Protein 8CV5 (pdb70)

CATH classification: 1.20.920.10

B-factor: mean 18.72, std 8.59, range [8.86, 59.98]

Organism: Homo sapiens (NCBI:txid9606)

Foldseek 3Di:
DDDPQVVLVVVLLVVLVDPVLCVLQVVQADWDPCVVVVVVCLCVFQVDEAGSVVLVVCSVVVNQPGVVSSVVRLVSNLVSVCRPDDCPDPNNVSSVVSVVSNVVSNVPDDDD/DADPVVCVCCGRDD

Solvent-accessible surface area: 7747 Å² total

Radius of gyration: 15.06 Å; Cα contacts (8 Å, |Δi|>4): 131; chains: 2; bounding box: 48×25×27 Å

GO terms:
  GO:0000785 chromatin (C, IDA)
  GO:0045944 positive regulation of transcription by RNA polymerase II (P, IDA)
  GO:0140566 histone reader activity (F, IDA)
  GO:0062072 histone H3K9me2/3 reader activity (F, IDA)
  GO:0035987 endodermal cell differentiation (P, IDA)
  GO:0140673 transcription elongation-coupled chromatin remodeling (P, IDA)
  GO:0106222 lncRNA binding (F, IDA)
  GO:0140017 histone H3K18cr reader activity (F, IDA)
  GO:0140019 histone H3K9cr reader activity (F, IDA)
  GO:0140038 histone H3K27cr reader activity (F, IDA)
  GO:0071168 protein localization to chromatin (P, IDA)
  GO:0140693 molecular condensate scaffold activity (F, IDA)
  GO:0005694 chromosome (C, EXP)
  GO:0005515 protein binding (F, IPI)
  GO:0005654 nucleoplasm (C, IDA)
  GO:0005634 nucleus (C, IDA)

Nearest PDB structures (foldseek):
  3s92-assembly1_A  TM=9.959E-01  e=5.242E-17  Homo sapiens
  6ulp-assembly1_A  TM=9.909E-01  e=5.877E-17  Homo sapiens
  4uyg-assembly2_C  TM=1.002E+00  e=1.812E-15  Homo sapiens
  7q5o-assembly1_A  TM=9.933E-01  e=3.209E-15  Homo sapiens
  7l99-assembly1_A  TM=9.463E-01  e=6.633E-14  Homo sapiens

InterPro domains:
  IPR001487 Bromodomain [PF00439] (46-127)
  IPR001487 Bromodomain [PF00439] (315-402)
  IPR001487 Bromodomain [PR00503] (54-67)
  IPR001487 Bromodomain [PR00503] (70-86)
  IPR001487 Bromodomain [PR00503] (86-104)
  IPR001487 Bromodomain [PR00503] (379-398)
  IPR001487 Bromodomain [PS50014] (51-123)
  IPR001487 Bromodomain [PS50014] (326-398)
  IPR001487 Bromodomain [SM00297] (32-142)
  IPR001487 Bromodomain [SM00297] (308-417)
  IPR018359 Bromodomain, conserved site [PS00633] (56-115)
  IPR018359 Bromodomain, conserved site [PS00633] (331-390)
  IPR027353 NET domain [PF17035] (571-635)
  IPR027353 NET domain [PS51525] (562-644)
  IPR036427 Bromodomain-like superfamily [G3DSA:1.20.920.10] (23-155)
  IPR036427 Bromodomain-like superfamily [G3DSA:1.20.920.10] (299-422)
  IPR036427 Bromodomain-like superfamily [SSF47370] (21-149)
  IPR036427 Bromodomain-like superfamily [SSF47370] (298-421)
  IPR038336 NET domain superfamily [G3DSA:1.20.1270.220] (564-644)
  IPR043508 Brdt, bromodomain, repeat I [cd05497] (34-140)

Secondary structure (DSSP, 8-state):
---HHHHHHHHHHHHHTSGGGHHHHGGGSS---HHHHT-TTHHHH-SS---HHHHHHHHHTT--SSHHHHHHHHHHHHHHHHHHS-TT-HHHHHHHHHHHHHHHHHHHSPP-/-B-HHHH----B--

Structure (mmCIF, N/CA/C/O backbone):
data_8CV5
#
_entry.id   8CV5
#
_cell.length_a   76.066
_cell.length_b   76.066
_cell.length_c   57.907
_cell.angle_alpha   90.000
_cell.angle_beta   90.000
_cell.angle_gamma   120.000
#
_symmetry.space_group_name_H-M   'P 32 2 1'
#
loop_
_entity.id
_entity.type
_entity.pdbx_description
1 polymer 'Bromodomain-containing protein 3'
2 polymer 'Peptide 4.2E'
3 non-polymer 'ACETYL GROUP'
4 non-polymer 'AMINO GROUP'
5 water water
#
loop_
_atom_site.group_PDB
_atom_site.id
_atom_site.type_symbol
_atom_site.label_atom_id
_atom_site.label_alt_id
_atom_site.label_comp_id
_atom_site.label_asym_id
_atom_site.label_entity_id
_atom_site.label_seq_id
_atom_site.pdbx_PDB_ins_code
_atom_site.Cartn_x
_atom_site.Cartn_y
_atom_site.Cartn_z
_atom_site.occupancy
_atom_site.B_iso_or_equiv
_atom_site.auth_seq_id
_atom_site.auth_comp_id
_atom_site.auth_asym_id
_atom_site.auth_atom_id
_atom_site.pdbx_PDB_model_num
ATOM 1 N N . LYS A 1 6 ? -7.96535 16.12368 12.76841 1.000 48.51150 307 LYS A N 1
ATOM 2 C CA . LYS A 1 6 ? -6.67539 16.66331 12.35272 1.000 48.78637 307 LYS A CA 1
ATOM 3 C C . LYS A 1 6 ? -6.71615 17.06586 10.87912 1.000 47.90989 307 LYS A C 1
ATOM 4 O O . LYS A 1 6 ? -6.52808 16.22744 9.99447 1.000 49.05721 307 LYS A O 1
ATOM 10 N N . LEU A 1 7 ? -6.97248 18.34804 10.62069 1.000 44.55321 308 LEU A N 1
ATOM 11 C CA . LEU A 1 7 ? -7.01712 18.88642 9.26717 1.000 42.38307 308 LEU A CA 1
ATOM 12 C C . LEU A 1 7 ? -5.68300 19.53480 8.92441 1.000 40.51527 308 LEU A C 1
ATOM 13 O O . LEU A 1 7 ? -5.05373 20.17203 9.77385 1.000 39.94737 308 LEU A O 1
ATOM 18 N N . SER A 1 8 ? -5.26264 19.37919 7.67100 1.000 39.13368 309 SER A N 1
ATOM 19 C CA . SER A 1 8 ? -4.06527 20.05398 7.19702 1.000 36.06334 309 SER A CA 1
ATOM 20 C C . SER A 1 8 ? -4.24008 21.56804 7.29276 1.000 36.95983 309 SER A C 1
ATOM 21 O O . SER A 1 8 ? -5.35644 22.08925 7.38585 1.000 35.83252 309 SER A O 1
ATOM 24 N N . GLU A 1 9 ? -3.10880 22.27763 7.27542 1.000 37.04501 310 GLU A N 1
ATOM 25 C CA . GLU A 1 9 ? -3.14795 23.73558 7.33850 1.000 37.34973 310 GLU A CA 1
ATOM 26 C C . GLU A 1 9 ? -4.01850 24.31284 6.22892 1.000 36.25723 310 GLU A C 1
ATOM 27 O O . GLU A 1 9 ? -4.78895 25.25351 6.45721 1.000 35.59036 310 GLU A O 1
ATOM 33 N N . HIS A 1 10 ? -3.93716 23.73476 5.03009 1.000 34.98017 311 HIS A N 1
ATOM 34 C CA . HIS A 1 10 ? -4.68467 24.26626 3.89490 1.000 32.17085 311 HIS A CA 1
ATOM 35 C C . HIS A 1 10 ? -6.17356 23.94930 4.00941 1.000 30.60073 311 HIS A C 1
ATOM 36 O O . HIS A 1 10 ? -7.02224 24.77050 3.64395 1.000 24.80575 311 HIS A O 1
ATOM 43 N N . LEU A 1 11 ? -6.51417 22.76392 4.51220 1.000 29.93496 312 LEU A N 1
ATOM 44 C CA . LEU A 1 11 ? -7.91972 22.45184 4.72925 1.000 26.05535 312 LEU A CA 1
ATOM 45 C C . LEU A 1 11 ? -8.49243 23.23016 5.90515 1.000 26.67875 312 LEU A C 1
ATOM 46 O O . LEU A 1 11 ? -9.70659 23.46151 5.95147 1.000 24.83750 312 LEU A O 1
ATOM 51 N N . ARG A 1 12 ? -7.64325 23.65103 6.84592 1.000 29.69119 313 ARG A N 1
ATOM 52 C CA . ARG A 1 12 ? -8.09998 24.54296 7.90516 1.000 26.28198 313 ARG A CA 1
ATOM 53 C C . ARG A 1 12 ? -8.58048 25.87459 7.33738 1.000 25.10332 313 ARG A C 1
ATOM 54 O O . ARG A 1 12 ? -9.57496 26.43699 7.81089 1.000 24.53766 313 ARG A O 1
ATOM 62 N N . TYR A 1 13 ? -7.90404 26.38415 6.30305 1.000 25.13767 314 TYR A N 1
ATOM 63 C CA . TYR A 1 13 ? -8.39127 27.58782 5.63810 1.000 23.95503 314 TYR A CA 1
ATOM 64 C C . TYR A 1 13 ? -9.74092 27.33167 4.98332 1.000 22.17742 314 TYR A C 1
ATOM 65 O O . TYR A 1 13 ? -10.63335 28.18699 5.02276 1.000 21.24960 314 TYR A O 1
ATOM 74 N N . CYS A 1 14 ? -9.91298 26.15251 4.38393 1.000 21.23006 315 CYS A N 1
ATOM 75 C CA . CYS A 1 14 ? -11.20270 25.82359 3.78505 1.000 19.62231 315 CYS A CA 1
ATOM 76 C C . CYS A 1 14 ? -12.28836 25.76476 4.84437 1.000 19.74603 315 CYS A C 1
ATOM 77 O O . CYS A 1 14 ? -13.41913 26.20807 4.61507 1.000 19.97070 315 CYS A O 1
ATOM 80 N N . ASP A 1 15 ? -11.96903 25.20737 6.01125 1.000 20.66875 316 ASP A N 1
ATOM 81 C CA . ASP A 1 15 ? -12.96880 25.13310 7.06323 1.000 21.08061 316 ASP A CA 1
ATOM 82 C C . ASP A 1 15 ? -13.36007 26.52591 7.53500 1.000 21.26845 316 ASP A C 1
ATOM 83 O O . ASP A 1 15 ? -14.52389 26.76860 7.87491 1.000 20.77666 316 ASP A O 1
ATOM 88 N N . SER A 1 16 ? -12.40388 27.45750 7.54410 1.000 20.39428 317 SER A N 1
ATOM 89 C CA . SER A 1 16 ? -12.71647 28.83821 7.88960 1.000 20.62080 317 SER A CA 1
ATOM 90 C C . SER A 1 16 ? -13.66372 29.46336 6.87212 1.000 18.78073 317 SER A C 1
ATOM 91 O O . SER A 1 16 ? -14.55930 30.23177 7.24027 1.000 18.80716 317 SER A O 1
ATOM 94 N N . ILE A 1 17 ? -13.46941 29.16289 5.58396 1.000 17.81217 318 ILE A N 1
ATOM 95 C CA . ILE A 1 17 ? -14.37438 29.67490 4.56225 1.000 16.73048 318 ILE A CA 1
ATOM 96 C C . ILE A 1 17 ? -15.76734 29.10457 4.75806 1.000 16.58908 318 ILE A C 1
ATOM 97 O O . ILE A 1 17 ? -16.77157 29.81552 4.63820 1.000 14.97293 318 ILE A O 1
ATOM 102 N N . LEU A 1 18 ? -15.85051 27.80772 5.06017 1.000 16.51595 319 LEU A N 1
ATOM 103 C CA . LEU A 1 18 ? -17.14405 27.19316 5.31229 1.000 15.83836 319 LEU A CA 1
ATOM 104 C C . LEU A 1 18 ? -17.83051 27.84466 6.50446 1.000 15.87899 319 LEU A C 1
ATOM 105 O O . LEU A 1 18 ? -19.03251 28.13741 6.45543 1.000 16.03759 319 LEU A O 1
ATOM 110 N N . ARG A 1 19 ? -17.07820 28.09340 7.58120 1.000 16.55660 320 ARG A N 1
ATOM 111 C CA . ARG A 1 19 ? -17.65276 28.77754 8.73473 1.000 17.84337 320 ARG A CA 1
ATOM 112 C C . ARG A 1 19 ? -18.16264 30.16422 8.35823 1.000 18.18320 320 ARG A C 1
ATOM 113 O O . ARG A 1 19 ? -19.24686 30.56873 8.79138 1.000 18.59899 320 ARG A O 1
ATOM 121 N N . GLU A 1 20 ? -17.41130 30.90561 7.53577 1.000 17.14889 321 GLU A N 1
ATOM 122 C CA . GLU A 1 20 ? -17.91425 32.20215 7.09397 1.000 18.31003 321 GLU A CA 1
ATOM 123 C C . GLU A 1 20 ? -19.20716 32.06171 6.30466 1.000 16.00034 321 GLU A C 1
ATOM 124 O O . GLU A 1 20 ? -20.14869 32.83475 6.50898 1.000 16.97781 321 GLU A O 1
ATOM 130 N N . MET A 1 21 ? -19.27336 31.09817 5.38016 1.000 14.22841 322 MET A N 1
ATOM 131 C CA . MET A 1 21 ? -20.49938 30.95267 4.60331 1.000 14.38249 322 MET A CA 1
ATOM 132 C C . MET A 1 21 ? -21.69983 30.60174 5.46130 1.000 15.35199 322 MET A C 1
ATOM 133 O O . MET A 1 21 ? -22.82600 30.92243 5.07274 1.000 15.78560 322 MET A O 1
ATOM 138 N N . LEU A 1 22 ? -21.48676 29.97906 6.62334 1.000 14.11113 323 LEU A N 1
ATOM 139 C CA . LEU A 1 22 ? -22.56595 29.62854 7.53958 1.000 15.38606 323 LEU A CA 1
ATOM 140 C C . LEU A 1 22 ? -22.83189 30.70927 8.57733 1.000 18.56429 323 LEU A C 1
ATOM 141 O O . LEU A 1 22 ? -23.69939 30.51832 9.43446 1.000 19.59762 323 LEU A O 1
ATOM 146 N N . SER A 1 23 ? -22.11728 31.83036 8.52946 1.000 15.32769 324 SER A N 1
ATOM 147 C CA . SER A 1 23 ? -22.22638 32.83303 9.58169 1.000 15.81261 324 SER A CA 1
ATOM 148 C C . SER A 1 23 ? -23.41232 33.77427 9.35276 1.000 15.96514 324 SER A C 1
ATOM 149 O O . SER A 1 23 ? -23.97447 33.86675 8.25753 1.000 15.49093 324 SER A O 1
ATOM 152 N N . LYS A 1 24 ? -23.77822 34.49098 10.42468 1.000 17.92918 325 LYS A N 1
ATOM 153 C CA . LYS A 1 24 ? -24.97233 35.33110 10.41143 1.000 18.72727 325 LYS A CA 1
ATOM 154 C C . LYS A 1 24 ? -24.94674 36.36561 9.29349 1.000 19.04091 325 LYS A C 1
ATOM 155 O O . LYS A 1 24 ? -25.98653 36.65847 8.69252 1.000 18.66800 325 LYS A O 1
ATOM 161 N N . LYS A 1 25 ? -23.77901 36.93959 8.99926 1.000 17.82517 326 LYS A N 1
ATOM 162 C CA . LYS A 1 25 ? -23.75839 38.06321 8.06805 1.000 19.45269 326 LYS A CA 1
ATOM 163 C C . LYS A 1 25 ? -24.22634 37.69191 6.66697 1.000 17.44184 326 LYS A C 1
ATOM 164 O O . LYS A 1 25 ? -24.64772 38.58025 5.92102 1.000 18.51836 326 LYS A O 1
ATOM 170 N N . HIS A 1 26 ? -24.18077 36.41315 6.29222 1.000 16.27999 327 HIS A N 1
ATOM 171 C CA . HIS A 1 26 ? -24.60422 36.00146 4.95976 1.000 15.85320 327 HIS A CA 1
ATOM 172 C C . HIS A 1 26 ? -25.96534 35.32402 4.95199 1.000 15.44225 327 HIS A C 1
ATOM 173 O O . HIS A 1 26 ? -26.36604 34.79265 3.91255 1.000 15.14819 327 HIS A O 1
ATOM 180 N N . ALA A 1 27 ? -26.69545 35.36387 6.07104 1.000 15.30306 328 ALA A N 1
ATOM 181 C CA . ALA A 1 27 ? -27.88551 34.53252 6.22731 1.000 15.52971 328 ALA A CA 1
ATOM 182 C C . ALA A 1 27 ? -28.98453 34.87700 5.23218 1.000 17.42067 328 ALA A C 1
ATOM 183 O O . ALA A 1 27 ? -29.79149 34.00695 4.88978 1.000 17.25491 328 ALA A O 1
ATOM 185 N N . ALA A 1 28 ? -29.05331 36.12852 4.76938 1.000 15.59461 329 ALA A N 1
ATOM 186 C CA . ALA A 1 28 ? -30.14696 36.51471 3.88288 1.000 17.68398 329 ALA A CA 1
ATOM 187 C C . ALA A 1 28 ? -30.05528 35.85469 2.51920 1.000 17.38178 329 ALA A C 1
ATOM 188 O O . ALA A 1 28 ? -31.05608 35.81322 1.79841 1.000 17.84902 329 ALA A O 1
ATOM 190 N N . TYR A 1 29 ? -28.88505 35.35845 2.13852 1.000 14.00406 330 TYR A N 1
ATOM 191 C CA . TYR A 1 29 ? -28.72673 34.70176 0.85078 1.000 13.43734 330 TYR A CA 1
ATOM 192 C C . TYR A 1 29 ? -28.11476 33.31519 0.95033 1.000 12.84925 330 TYR A C 1
ATOM 193 O O . TYR A 1 29 ? -28.11134 32.58961 -0.04912 1.000 13.04897 330 TYR A O 1
ATOM 202 N N . ALA A 1 30 ? -27.61086 32.92117 2.11870 1.000 13.18150 331 ALA A N 1
ATOM 203 C CA . ALA A 1 30 ? -27.03436 31.59546 2.27782 1.000 12.51882 331 ALA A CA 1
ATOM 204 C C . ALA A 1 30 ? -28.06191 30.54286 2.66166 1.000 11.19972 331 ALA A C 1
ATOM 205 O O . ALA A 1 30 ? -27.79085 29.35599 2.47667 1.000 11.48751 331 ALA A O 1
ATOM 207 N N . TRP A 1 31 ? -29.22721 30.94421 3.17580 1.000 11.48747 332 TRP A N 1
ATOM 208 C CA . TRP A 1 31 ? -30.16555 29.96350 3.71945 1.000 11.25003 332 TRP A CA 1
ATOM 209 C C . TRP A 1 31 ? -30.62846 28.88355 2.73947 1.000 11.45334 332 TRP A C 1
ATOM 210 O O . TRP A 1 31 ? -30.88117 27.75791 3.20584 1.000 11.96507 332 TRP A O 1
ATOM 221 N N . PRO A 1 32 ? -30.77613 29.12348 1.42925 1.000 11.28145 333 PRO A N 1
ATOM 222 C CA . PRO A 1 32 ? -31.15737 28.00789 0.54600 1.000 10.72355 333 PRO A CA 1
ATOM 223 C C . PRO A 1 32 ? -30.15979 26.87482 0.55749 1.000 11.51136 333 PRO A C 1
ATOM 224 O O . PRO A 1 32 ? -30.47496 25.78875 0.05275 1.000 13.25326 333 PRO A O 1
ATOM 228 N N . PHE A 1 33 ? -28.96599 27.08714 1.10246 1.000 10.92388 334 PHE A N 1
ATOM 229 C CA . PHE A 1 33 ? -27.89422 26.10483 1.03324 1.000 10.86750 334 PHE A CA 1
ATOM 230 C C . PHE A 1 33 ? -27.61112 25.47585 2.38391 1.000 11.42239 334 PHE A C 1
ATOM 231 O O . PHE A 1 33 ? -26.65539 24.71229 2.51650 1.000 11.14800 334 PHE A O 1
ATOM 239 N N . TYR A 1 34 ? -28.44364 25.75607 3.38407 1.000 10.41363 335 TYR A N 1
ATOM 240 C CA . TYR A 1 34 ? -28.20474 25.22320 4.71686 1.000 11.02525 335 TYR A CA 1
ATOM 241 C C . TYR A 1 34 ? -28.59820 23.75829 4.85923 1.000 12.30618 335 TYR A C 1
ATOM 242 O O . TYR A 1 34 ? -28.16826 23.11948 5.81840 1.000 12.96929 335 TYR A O 1
ATOM 251 N N . LYS A 1 35 ? -29.43529 23.22303 3.97819 1.000 11.38909 336 LYS A N 1
ATOM 252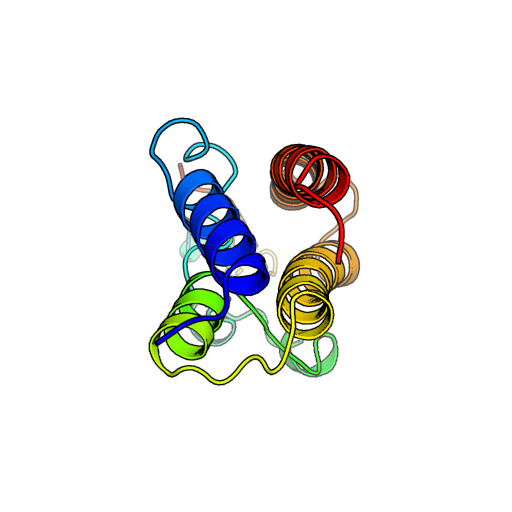 C CA . LYS A 1 35 ? -29.80523 21.81430 4.04051 1.000 10.57688 336 LYS A CA 1
ATOM 253 C C . LYS A 1 35 ? -30.12966 21.36765 2.62439 1.000 11.18430 336 LYS A C 1
ATOM 254 O O . LYS A 1 35 ? -30.33082 22.21074 1.74561 1.000 11.05094 336 LYS A O 1
ATOM 260 N N . PRO A 1 36 ? -30.17657 20.05632 2.36557 1.000 10.98461 337 PRO A N 1
ATOM 261 C CA . PRO A 1 36 ? -30.54331 19.59698 1.01402 1.000 10.00957 337 PRO A CA 1
ATOM 262 C C . PRO A 1 36 ? -31.89337 20.12489 0.55176 1.000 11.38154 337 PRO A C 1
ATOM 263 O O . PRO A 1 36 ? -32.81700 20.34312 1.34058 1.000 11.78098 337 PRO A O 1
ATOM 267 N N . VAL A 1 37 ? -32.01369 20.30038 -0.76245 1.000 10.52762 338 VAL A N 1
ATOM 268 C CA . VAL A 1 37 ? -33.32179 20.57922 -1.34337 1.000 10.64068 338 VAL A CA 1
ATOM 269 C C . VAL A 1 37 ? -34.22413 19.38822 -1.05887 1.000 11.13191 338 VAL A C 1
ATOM 270 O O . VAL A 1 37 ? -33.91878 18.25492 -1.44829 1.000 12.02078 338 VAL A O 1
ATOM 274 N N . ASP A 1 38 ? -35.34059 19.62862 -0.36915 1.000 10.18904 339 ASP A N 1
ATOM 275 C CA . ASP A 1 38 ? -36.28570 18.55389 -0.05824 1.000 10.79501 339 ASP A CA 1
ATOM 276 C C . ASP A 1 38 ? -37.28316 18.47233 -1.20528 1.000 10.69838 339 ASP A C 1
ATOM 277 O O . ASP A 1 38 ? -38.38062 19.02088 -1.16135 1.000 10.72632 339 ASP A O 1
ATOM 282 N N . ALA A 1 39 ? -36.87502 17.77132 -2.26116 1.000 10.35931 340 ALA A N 1
ATOM 283 C CA . ALA A 1 39 ? -37.69195 17.77408 -3.46472 1.000 10.61618 340 ALA A CA 1
ATOM 284 C C . ALA A 1 39 ? -39.02555 17.08326 -3.23485 1.000 10.96034 340 ALA A C 1
ATOM 285 O O . ALA A 1 39 ? -40.02286 17.43023 -3.87250 1.000 12.38968 340 ALA A O 1
ATOM 287 N N . GLU A 1 40 ? -39.06887 16.09679 -2.33934 1.000 12.00245 341 GLU A N 1
ATOM 288 C CA . GLU A 1 40 ? -40.32977 15.40772 -2.10254 1.000 12.33878 341 GLU A CA 1
ATOM 289 C C . GLU A 1 40 ? -41.28460 16.28041 -1.29379 1.000 12.30485 341 GLU A C 1
ATOM 290 O O . GLU A 1 40 ? -42.48521 16.33193 -1.58945 1.000 13.39523 341 GLU A O 1
ATOM 296 N N . ALA A 1 41 ? -40.77404 16.98301 -0.27142 1.000 11.81730 342 ALA A N 1
ATOM 297 C CA . ALA A 1 41 ? -41.65885 17.85152 0.50141 1.000 10.44789 342 ALA A CA 1
ATOM 298 C C . ALA A 1 41 ? -42.16526 19.01923 -0.33662 1.000 11.74841 342 ALA A C 1
ATOM 299 O O . ALA A 1 41 ? -43.31500 19.44621 -0.17808 1.000 12.71124 342 ALA A O 1
ATOM 301 N N . LEU A 1 42 ? -41.32999 19.53299 -1.23105 1.000 11.50303 343 LEU A N 1
ATOM 302 C CA . LEU A 1 42 ? -41.70764 20.63609 -2.10072 1.000 11.39406 343 LEU A CA 1
ATOM 303 C C . LEU A 1 42 ? -42.40676 20.16736 -3.36845 1.000 12.85105 343 LEU A C 1
ATOM 304 O O . LEU A 1 42 ? -42.85941 21.00851 -4.15094 1.000 12.90100 343 LEU A O 1
ATOM 309 N N . GLU A 1 43 ? -42.47323 18.85249 -3.59095 1.000 11.43827 344 GLU A N 1
ATOM 310 C CA . GLU A 1 43 ? -43.10721 18.25160 -4.76572 1.000 14.08702 344 GLU A CA 1
ATOM 311 C C . GLU A 1 43 ? -42.50134 18.75784 -6.07481 1.000 13.57445 344 GLU A C 1
ATOM 312 O O . GLU A 1 43 ? -43.19883 18.98712 -7.06525 1.000 15.07539 344 GLU A O 1
ATOM 318 N N . LEU A 1 44 ? -41.18154 18.93820 -6.07438 1.000 11.68052 345 LEU A N 1
ATOM 319 C CA . LEU A 1 44 ? -40.42645 19.23760 -7.29257 1.000 12.11880 345 LEU A CA 1
ATOM 320 C C . LEU A 1 44 ? -40.05121 17.89749 -7.92007 1.000 12.85741 345 LEU A C 1
ATOM 321 O O . LEU A 1 44 ? -38.96774 17.35217 -7.71010 1.000 12.94980 345 LEU A O 1
ATOM 326 N N . HIS A 1 45 ? -40.97972 17.35573 -8.71736 1.000 14.05262 346 HIS A N 1
ATOM 327 C CA . HIS A 1 45 ? -40.90558 15.94829 -9.09462 1.000 15.01343 346 HIS A CA 1
ATOM 328 C C . HIS A 1 45 ? -39.81218 15.64581 -10.10568 1.000 13.96517 346 HIS A C 1
ATOM 329 O O . HIS A 1 45 ? -39.50044 14.46762 -10.31699 1.000 16.53510 346 HIS A O 1
ATOM 336 N N . ASP A 1 46 ? -39.21869 16.66556 -10.72294 1.000 12.31889 347 ASP A N 1
ATOM 337 C CA . ASP A 1 46 ? -38.13359 16.46055 -11.66899 1.000 13.07595 347 ASP A CA 1
ATOM 338 C C . ASP A 1 46 ? -36.77011 16.81717 -11.10222 1.000 11.95885 347 ASP A C 1
ATOM 339 O O . ASP A 1 46 ? -35.77339 16.70276 -11.82208 1.000 12.74021 347 ASP A O 1
ATOM 344 N N . TYR A 1 47 ? -36.68875 17.22454 -9.82970 1.000 11.08604 348 TYR A N 1
ATOM 345 C CA . TYR A 1 47 ? -35.42379 17.72344 -9.30170 1.000 11.50103 348 TYR A CA 1
ATOM 346 C C . TYR A 1 47 ? -34.32091 16.69244 -9.44577 1.000 11.51706 348 TYR A C 1
ATOM 347 O O . TYR A 1 47 ? -33.23458 16.99875 -9.94908 1.000 10.90545 348 TYR A O 1
ATOM 356 N N . HIS A 1 48 ? -34.58078 15.45836 -9.01363 1.000 11.91031 349 HIS A N 1
ATOM 357 C CA . HIS A 1 48 ? -33.54760 14.43402 -9.03914 1.000 12.24040 349 HIS A CA 1
ATOM 358 C C . HIS A 1 48 ? -33.33726 13.82786 -10.41721 1.000 14.78821 349 HIS A C 1
ATOM 359 O O . HIS A 1 48 ? -32.34325 13.11923 -10.61526 1.000 16.61585 349 HIS A O 1
ATOM 366 N N . ASP A 1 49 ? -34.21670 14.11813 -11.37102 1.000 12.79661 350 ASP A N 1
ATOM 367 C CA . ASP A 1 49 ? -33.94770 13.74835 -12.75309 1.000 13.76668 350 ASP A CA 1
ATOM 368 C C . ASP A 1 49 ? -32.96455 14.71430 -13.40077 1.000 15.13970 350 ASP A C 1
ATOM 369 O O . ASP A 1 49 ? -32.24140 14.33346 -14.32772 1.000 18.75416 350 ASP A O 1
ATOM 374 N N . ILE A 1 50 ? -32.92336 15.95488 -12.92194 1.000 12.30071 351 ILE A N 1
ATOM 375 C CA . ILE A 1 50 ? -32.08666 17.00047 -13.49285 1.000 12.43370 351 ILE A CA 1
ATOM 376 C C . ILE A 1 50 ? -30.79188 17.17235 -12.71246 1.000 11.94861 351 ILE A C 1
ATOM 377 O O . ILE A 1 50 ? -29.73457 17.41707 -13.30274 1.000 13.23126 351 ILE A O 1
ATOM 382 N N . ILE A 1 51 ? -30.86639 17.03430 -11.38846 1.000 11.47585 352 ILE A N 1
ATOM 383 C CA . ILE A 1 51 ? -29.72684 17.18244 -10.49539 1.000 11.53406 352 ILE A CA 1
ATOM 384 C C . ILE A 1 51 ? -29.29609 15.78208 -10.07477 1.000 12.58502 352 ILE A C 1
ATOM 385 O O . ILE A 1 51 ? -29.90806 15.16329 -9.19293 1.000 13.82207 352 ILE A O 1
ATOM 390 N N . LYS A 1 52 ? -28.21046 15.29852 -10.67311 1.000 12.85779 353 LYS A N 1
ATOM 391 C CA . LYS A 1 52 ? -27.75936 13.93897 -10.40744 1.000 14.77669 353 LYS A CA 1
ATOM 392 C C . LYS A 1 52 ? -26.95050 13.82760 -9.12094 1.000 13.96916 353 LYS A C 1
ATOM 393 O O . LYS A 1 52 ? -26.90789 12.74729 -8.52242 1.000 13.92879 353 LYS A O 1
ATOM 399 N N . HIS A 1 53 ? -26.32746 14.91441 -8.66411 1.000 12.60451 354 HIS A N 1
ATOM 400 C CA . HIS A 1 53 ? -25.45410 14.88683 -7.49081 1.000 13.23004 354 HIS A CA 1
ATOM 401 C C . HIS A 1 53 ? -25.79586 16.06261 -6.59384 1.000 11.76224 354 HIS A C 1
ATOM 402 O O . HIS A 1 53 ? -25.13116 17.10800 -6.63863 1.000 11.98168 354 HIS A O 1
ATOM 409 N N . PRO A 1 54 ? -26.81809 15.92879 -5.75820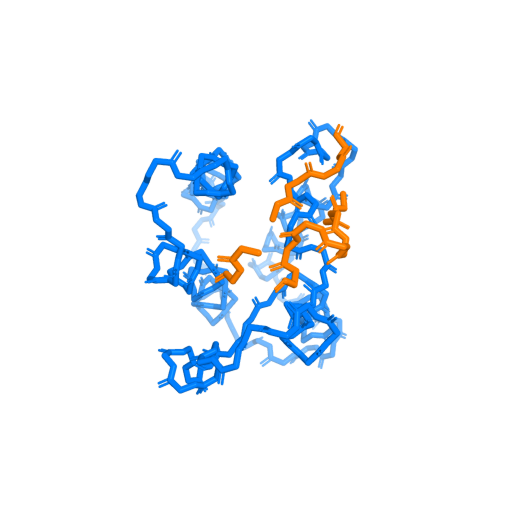 1.000 11.23835 355 PRO A N 1
ATOM 410 C CA . PRO A 1 54 ? -27.17444 17.03126 -4.85658 1.000 11.81672 355 PRO A CA 1
ATOM 411 C C . PRO A 1 54 ? -26.03910 17.35834 -3.89176 1.000 11.31506 355 PRO A C 1
ATOM 412 O O . PRO A 1 54 ? -25.24095 16.49954 -3.51279 1.000 12.32253 355 PRO A O 1
ATOM 416 N N . MET A 1 55 ? -25.96289 18.62737 -3.50557 1.000 10.08583 356 MET A N 1
ATOM 417 C CA . MET A 1 55 ? -24.96114 19.09656 -2.55359 1.000 10.67623 356 MET A CA 1
ATOM 418 C C . MET A 1 55 ? -25.45682 20.33829 -1.83467 1.000 10.31854 356 MET A C 1
ATOM 419 O O . MET A 1 55 ? -26.18620 21.14607 -2.40550 1.000 11.18121 356 MET A O 1
ATOM 424 N N . ASP A 1 56 ? -25.05328 20.48450 -0.57450 1.000 10.22161 357 ASP A N 1
ATOM 425 C CA . ASP A 1 56 ? -25.44971 21.63818 0.22639 1.000 10.26065 357 ASP A CA 1
ATOM 426 C C . ASP A 1 56 ? -24.43498 21.79423 1.35095 1.000 11.98515 357 ASP A C 1
ATOM 427 O O . ASP A 1 56 ? -23.59936 20.91836 1.57767 1.000 10.59034 357 ASP A O 1
ATOM 432 N N . LEU A 1 57 ? -24.53073 22.91328 2.07451 1.000 10.62296 358 LEU A N 1
ATOM 433 C CA . LEU A 1 57 ? -23.51331 23.21180 3.08532 1.000 11.10637 358 LEU A CA 1
ATOM 434 C C . LEU A 1 57 ? -23.54981 22.26289 4.28091 1.000 13.24518 358 LEU A C 1
ATOM 435 O O . LEU A 1 57 ? -22.50593 22.02548 4.89316 1.000 13.95405 358 LEU A O 1
ATOM 440 N N . SER A 1 58 ? -24.72257 21.74064 4.65378 1.000 12.04535 359 SER A N 1
ATOM 441 C CA . SER A 1 58 ? -24.76876 20.76229 5.74088 1.000 12.46345 359 SER A CA 1
ATOM 442 C C . SER A 1 58 ? -23.99092 19.50384 5.37866 1.000 13.49550 359 SER A C 1
ATOM 443 O O . SER A 1 58 ? -23.27186 18.93985 6.2129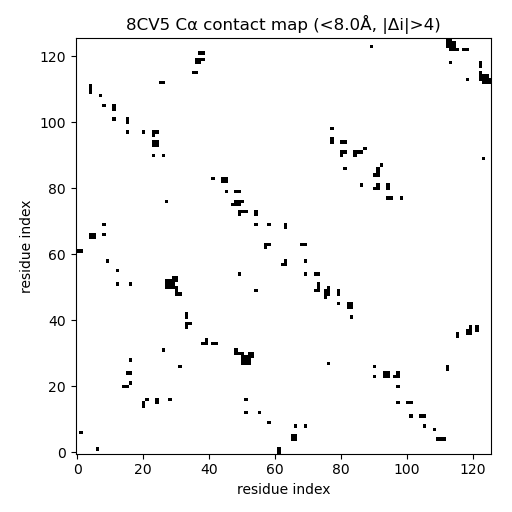3 1.000 14.99516 359 SER A O 1
ATOM 446 N N . THR A 1 59 ? -24.09766 19.06756 4.12269 1.000 13.56789 360 THR A N 1
ATOM 447 C CA . THR A 1 59 ? -23.33176 17.91416 3.66686 1.000 13.16397 360 THR A CA 1
ATOM 448 C C . THR A 1 59 ? -21.84260 18.22711 3.59760 1.000 13.70488 360 THR A C 1
ATOM 449 O O . THR A 1 59 ? -21.00924 17.41019 4.01406 1.000 15.01425 360 THR A O 1
ATOM 453 N N . VAL A 1 60 ? -21.48525 19.40830 3.09332 1.000 13.31811 361 VAL A N 1
ATOM 454 C CA . VAL A 1 60 ? -20.07997 19.80353 3.06060 1.000 14.16659 361 VAL A CA 1
ATOM 455 C C . VAL A 1 60 ? -19.50725 19.82839 4.46921 1.000 15.61509 361 VAL A C 1
ATOM 456 O O . VAL A 1 60 ? -18.40154 19.33423 4.71413 1.000 14.75332 361 VAL A O 1
ATOM 460 N N . LYS A 1 61 ? -20.25473 20.39993 5.41617 1.000 13.57776 362 LYS A N 1
ATOM 461 C CA . LYS A 1 61 ? -19.78934 20.42876 6.80045 1.000 15.94030 362 LYS A CA 1
ATOM 462 C C . LYS A 1 61 ? -19.59248 19.02617 7.35494 1.000 15.94781 362 LYS A C 1
ATOM 463 O O . LYS A 1 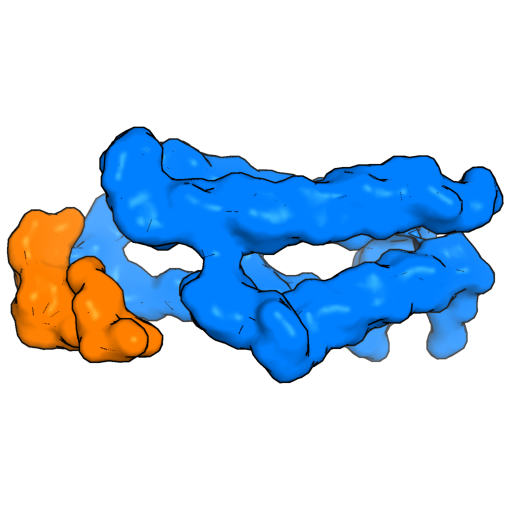61 ? -18.57422 18.74542 8.00170 1.000 18.05068 362 LYS A O 1
ATOM 469 N N . ARG A 1 62 ? -20.54324 18.12339 7.10796 1.000 16.02132 363 ARG A N 1
ATOM 470 C CA . ARG A 1 62 ? -20.39316 16.77441 7.64445 1.000 18.42029 363 ARG A CA 1
ATOM 471 C C . ARG A 1 62 ? -19.17408 16.08005 7.04609 1.000 19.49620 363 ARG A C 1
ATOM 472 O O . ARG A 1 62 ? -18.44541 15.37185 7.75255 1.000 20.06722 363 ARG A O 1
ATOM 480 N N . LYS A 1 63 ? -18.91140 16.30509 5.75498 1.000 17.36908 364 LYS A N 1
ATOM 481 C CA . LYS A 1 63 ? -17.72992 15.72183 5.12187 1.000 17.66914 364 LYS A CA 1
ATOM 482 C C . LYS A 1 63 ? -16.44441 16.33468 5.67298 1.000 19.87629 364 LYS A C 1
ATOM 483 O O . LYS A 1 63 ? -15.46664 15.61824 5.93097 1.000 21.83278 364 LYS A O 1
ATOM 489 N N . MET A 1 64 ? -16.42260 17.65964 5.85203 1.000 18.94823 365 MET A N 1
ATOM 490 C CA . MET A 1 64 ? -15.28324 18.31616 6.49534 1.000 19.66264 365 MET A CA 1
ATOM 491 C C . MET A 1 64 ? -15.03000 17.74330 7.88250 1.000 21.87132 365 MET A C 1
ATOM 492 O O . MET A 1 64 ? -13.90890 17.32602 8.20103 1.000 24.12780 365 MET A O 1
ATOM 497 N N . ASP A 1 65 ? -16.06336 17.73258 8.72768 1.000 19.81683 366 ASP A N 1
ATOM 498 C CA . ASP A 1 65 ? -15.89306 17.25448 10.09798 1.000 21.33184 366 ASP A CA 1
ATOM 499 C C . ASP A 1 65 ? -15.45276 15.79776 10.13078 1.000 24.08630 366 ASP A C 1
ATOM 500 O O . ASP A 1 65 ? -14.70131 15.39749 11.02938 1.000 26.38974 366 ASP A O 1
ATOM 505 N N . GLY A 1 66 ? -15.90571 14.99378 9.16891 1.000 22.72171 367 GLY A N 1
ATOM 506 C CA . GLY A 1 66 ? -15.50419 13.61285 9.01336 1.000 24.22486 367 GLY A CA 1
ATOM 507 C C . GLY A 1 66 ? -14.18796 13.40377 8.30003 1.000 27.09627 367 GLY A C 1
ATOM 508 O O . GLY A 1 66 ? -13.82123 12.25912 8.02313 1.000 28.35799 367 GLY A O 1
ATOM 509 N N . ARG A 1 67 ? -13.46952 14.48301 7.98094 1.000 24.90628 368 ARG A N 1
ATOM 510 C CA . ARG A 1 67 ? -12.15433 14.40637 7.33986 1.000 25.46424 368 ARG A CA 1
ATOM 511 C C . ARG A 1 67 ? -12.20332 13.68736 5.98994 1.000 26.80820 368 ARG A C 1
ATOM 512 O O . ARG A 1 67 ? -11.27958 12.95998 5.62322 1.000 29.55956 368 ARG A O 1
ATOM 520 N N . GLU A 1 68 ? -13.27920 13.89859 5.23104 1.000 23.35355 369 GLU A N 1
ATOM 521 C CA . GLU A 1 68 ? -13.45166 13.19953 3.96240 1.000 22.60285 369 GLU A CA 1
ATOM 522 C C . GLU A 1 68 ? -12.81497 13.90677 2.77417 1.000 24.29786 369 GLU A C 1
ATOM 523 O O . GLU A 1 68 ? -12.68566 13.29078 1.71075 1.000 26.16997 369 GLU A O 1
ATOM 529 N N . TYR A 1 69 ? -12.42728 15.17057 2.90985 1.000 20.91582 370 TYR A N 1
ATOM 530 C CA . TYR A 1 69 ? -11.83256 15.88992 1.79003 1.000 21.63663 370 TYR A CA 1
ATOM 531 C C . TYR A 1 69 ? -10.32605 15.68270 1.81180 1.000 23.51082 370 TYR A C 1
ATOM 532 O O . TYR A 1 69 ? -9.68825 15.97949 2.82996 1.000 25.27602 370 TYR A O 1
ATOM 541 N N . PRO A 1 70 ? -9.72326 15.16639 0.73767 1.000 23.69661 371 PRO A N 1
ATOM 542 C CA . PRO A 1 70 ? -8.26344 14.98502 0.73856 1.000 24.01627 371 PRO A CA 1
ATOM 543 C C . PRO A 1 70 ? -7.49229 16.28202 0.58779 1.000 24.06423 371 PRO A C 1
ATOM 544 O O . PRO A 1 70 ? -6.32559 16.33703 0.99658 1.000 25.90141 371 PRO A O 1
ATOM 548 N N . ASP A 1 71 ? -8.09607 17.32334 0.02074 1.000 22.82332 372 ASP A N 1
ATOM 549 C CA . ASP A 1 71 ? -7.38713 18.56636 -0.25378 1.000 22.29859 372 ASP A CA 1
ATOM 550 C C . ASP A 1 71 ? -8.41203 19.66392 -0.51171 1.000 21.02279 372 ASP A C 1
ATOM 551 O O . ASP A 1 71 ? -9.62083 19.41556 -0.55892 1.000 19.47802 372 ASP A O 1
ATOM 556 N N . ALA A 1 72 ? -7.90860 20.88849 -0.68987 1.000 19.68702 373 ALA A N 1
ATOM 557 C CA . ALA A 1 72 ? -8.78638 22.03378 -0.90315 1.000 19.51782 373 ALA A CA 1
ATOM 558 C C . ALA A 1 72 ? -9.59995 21.88581 -2.17853 1.000 19.88586 373 ALA A C 1
ATOM 559 O O . ALA A 1 72 ? -10.75013 22.33595 -2.23526 1.000 17.74457 373 ALA A O 1
ATOM 561 N N . GLN A 1 73 ? -9.02904 21.26692 -3.21209 1.000 20.51923 374 GLN A N 1
ATOM 562 C CA . GLN A 1 73 ? -9.76963 21.12181 -4.45915 1.000 19.85215 374 GLN A CA 1
ATOM 563 C C . GLN A 1 73 ? -10.99651 20.23273 -4.28955 1.000 18.40607 374 GLN A C 1
ATOM 564 O O . GLN A 1 73 ? -12.02725 20.48399 -4.91961 1.000 16.34461 374 GLN A O 1
ATOM 570 N N . GLY A 1 74 ? -10.92234 19.21105 -3.43744 1.000 17.70784 375 GLY A N 1
ATOM 571 C CA . GLY A 1 74 ? -12.09528 18.38230 -3.20158 1.000 17.50295 375 GLY A CA 1
ATOM 572 C C . GLY A 1 74 ? -13.20761 19.14202 -2.50474 1.000 16.31628 375 GLY A C 1
ATOM 573 O O . GLY A 1 74 ? -14.38716 18.98594 -2.83975 1.000 15.80635 375 GLY A O 1
ATOM 574 N N . PHE A 1 75 ? -12.84651 19.97337 -1.52682 1.000 15.69849 376 PHE A N 1
ATOM 575 C CA . PHE A 1 75 ? -13.80805 20.85579 -0.87571 1.000 14.96967 376 PHE A CA 1
ATOM 576 C C . PHE A 1 75 ? -14.42724 21.81995 -1.88137 1.000 13.83597 376 PHE A C 1
ATOM 577 O O . PHE A 1 75 ? -15.65617 21.95914 -1.95695 1.000 12.66520 376 PHE A O 1
ATOM 585 N N . ALA A 1 76 ? -13.58950 22.49076 -2.67599 1.000 14.39334 377 ALA A N 1
ATOM 586 C CA . ALA A 1 76 ? -14.11156 23.47100 -3.62111 1.000 13.53026 377 ALA A CA 1
ATOM 587 C C . ALA A 1 76 ? -15.01554 22.82498 -4.65969 1.000 12.50842 377 ALA A C 1
ATOM 588 O O . ALA A 1 76 ? -15.99299 23.44172 -5.10061 1.000 12.53313 377 ALA A O 1
ATOM 590 N N . ALA A 1 77 ? -14.71464 21.58658 -5.05621 1.000 13.60072 378 ALA A N 1
ATOM 591 C CA . ALA A 1 77 ? -15.56384 20.89622 -6.01884 1.000 12.45603 378 ALA A CA 1
ATOM 592 C C . ALA A 1 77 ? -16.98208 20.74101 -5.48690 1.000 11.79134 378 ALA A C 1
ATOM 593 O O . ALA A 1 77 ? -17.95070 20.90978 -6.23534 1.000 12.52200 378 ALA A O 1
ATOM 595 N N . ASP A 1 78 ? -17.12971 20.43337 -4.19073 1.000 11.57873 379 ASP A N 1
ATOM 596 C CA . ASP A 1 78 ? -18.47151 20.28080 -3.63357 1.000 11.76105 379 ASP A CA 1
ATOM 597 C C . ASP A 1 78 ? -19.17845 21.62246 -3.51550 1.000 11.19302 379 ASP A C 1
ATOM 598 O O . ASP A 1 78 ? -20.38161 21.71223 -3.77562 1.000 10.62515 379 ASP A O 1
ATOM 603 N N . VAL A 1 79 ? -18.45398 22.68073 -3.13232 1.000 10.87826 380 VAL A N 1
ATOM 604 C CA . VAL A 1 79 ? -19.06660 24.00583 -3.06815 1.000 11.91142 380 VAL A CA 1
ATOM 605 C C . VAL A 1 79 ? -19.56280 24.41814 -4.45000 1.000 11.73265 380 VAL A C 1
ATOM 606 O O . VAL A 1 79 ? -20.69881 24.88125 -4.61792 1.000 12.03049 380 VAL A O 1
ATOM 610 N N . ARG A 1 80 ? -18.72695 24.23083 -5.46918 1.000 10.54672 381 ARG A N 1
ATOM 611 C CA . ARG A 1 80 ? -19.13204 24.64418 -6.80570 1.000 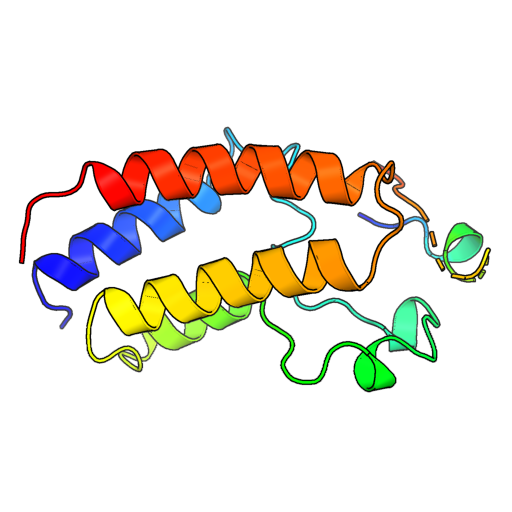11.84411 381 ARG A CA 1
ATOM 612 C C . ARG A 1 80 ? -20.23729 23.76200 -7.36574 1.000 10.75303 381 ARG A C 1
ATOM 613 O O . ARG A 1 80 ? -21.08812 24.24798 -8.11742 1.000 11.41288 381 ARG A O 1
ATOM 621 N N . LEU A 1 81 ? -20.23935 22.47246 -7.02187 1.000 11.22022 382 LEU A N 1
ATOM 622 C CA . LEU A 1 81 ? -21.34534 21.59363 -7.39711 1.000 11.26815 382 LEU A CA 1
ATOM 623 C C . LEU A 1 81 ? -22.65745 22.11466 -6.83257 1.000 10.59801 382 LEU A C 1
ATOM 624 O O . LEU A 1 81 ? -23.68366 22.14559 -7.52427 1.000 10.37072 382 LEU A O 1
ATOM 629 N N . MET A 1 82 ? -22.63195 22.54732 -5.57232 1.000 9.72206 383 MET A N 1
ATOM 630 C CA . MET A 1 82 ? -23.82465 23.08740 -4.93832 1.000 9.91070 383 MET A CA 1
ATOM 631 C C . MET A 1 82 ? -24.35982 24.29074 -5.71849 1.000 9.37308 383 MET A C 1
ATOM 632 O O . MET A 1 82 ? -25.55807 24.38178 -6.00887 1.000 10.10487 383 MET A O 1
ATOM 637 N N . PHE A 1 83 ? -23.48025 25.22289 -6.07481 1.000 10.22982 384 PHE A N 1
ATOM 638 C CA . PHE A 1 83 ? -23.93849 26.38210 -6.83224 1.000 10.71858 384 PHE A CA 1
ATOM 639 C C . PHE A 1 83 ? -24.39548 25.98743 -8.23303 1.000 9.79655 384 PHE A C 1
ATOM 640 O O . PHE A 1 83 ? -25.44194 26.45042 -8.70574 1.000 9.87433 384 PHE A O 1
ATOM 648 N N . SER A 1 84 ? -23.62880 25.12441 -8.90566 1.000 10.05914 385 SER A N 1
ATOM 649 C CA . SER A 1 84 ? -23.99765 24.70180 -10.25362 1.000 9.43114 385 SER A CA 1
ATOM 650 C C . SER A 1 84 ? -25.37320 24.04690 -10.27911 1.000 9.47145 385 SER A C 1
ATOM 651 O O . SER A 1 84 ? -26.14602 24.25899 -11.21917 1.000 10.26882 385 SER A O 1
ATOM 654 N N . ASN A 1 85 ? -25.68827 23.22466 -9.26779 1.000 8.88769 386 ASN A N 1
ATOM 655 C CA . ASN A 1 85 ? -27.00741 22.60002 -9.22827 1.000 8.95658 386 ASN A CA 1
ATOM 656 C C . ASN A 1 85 ? -28.09436 23.66056 -9.18067 1.000 9.88329 386 ASN A C 1
ATOM 657 O O . ASN A 1 85 ? -29.12725 23.53773 -9.84764 1.000 9.52828 386 ASN A O 1
ATOM 662 N N . CYS A 1 86 ? -27.86701 24.71573 -8.39913 1.000 8.86353 387 CYS A N 1
ATOM 663 C CA . CYS A 1 86 ? -28.84730 25.78525 -8.27923 1.000 8.97075 387 CYS A CA 1
ATOM 664 C C . CYS A 1 86 ? -29.03628 26.49808 -9.61169 1.000 8.88864 387 CYS A C 1
ATOM 665 O O . CYS A 1 86 ? -30.16734 26.74889 -10.02924 1.000 9.47648 387 CYS A O 1
ATOM 668 N N . TYR A 1 87 ? -27.93396 26.81650 -10.30016 1.000 9.74102 388 TYR A N 1
ATOM 669 C CA . TYR A 1 87 ? -28.03242 27.44803 -11.61779 1.000 9.80394 388 TYR A CA 1
ATOM 670 C C . TYR A 1 87 ? -28.69983 26.53435 -12.64075 1.000 9.60040 388 TYR A C 1
ATOM 671 O O . TYR A 1 87 ? -29.40748 27.01065 -13.53211 1.000 11.19944 388 TYR A O 1
ATOM 680 N N . LYS A 1 88 ? -28.47355 25.22250 -12.54057 1.000 9.55549 389 LYS A N 1
ATOM 681 C CA . LYS A 1 88 ? -29.04279 24.29262 -13.51077 1.000 9.99859 389 LYS A CA 1
ATOM 682 C C . LYS A 1 88 ? -30.54495 24.13457 -13.30862 1.000 10.77423 389 LYS A C 1
ATOM 683 O O . LYS A 1 88 ? -31.30356 24.06707 -14.27998 1.000 11.04963 389 LYS A O 1
ATOM 689 N N . TYR A 1 89 ? -30.99837 24.06418 -12.05118 1.000 9.11243 390 TYR A N 1
ATOM 690 C CA . TYR A 1 89 ? -32.38269 23.66948 -11.80974 1.000 9.29618 390 TYR A CA 1
ATOM 691 C C . TYR A 1 89 ? -33.37834 24.82009 -11.89723 1.000 9.19257 390 TYR A C 1
ATOM 692 O O . TYR A 1 89 ? -34.50840 24.62525 -12.36713 1.000 10.34551 390 TYR A O 1
ATOM 701 N N . ASN A 1 90 ? -32.98754 26.01068 -11.44175 1.000 9.89177 391 ASN A N 1
ATOM 702 C CA . ASN A 1 90 ? -33.92295 27.10350 -11.23395 1.000 9.87859 391 ASN A CA 1
ATOM 703 C C . ASN A 1 90 ? -33.94509 28.05240 -12.42162 1.000 10.49507 391 ASN A C 1
ATOM 704 O O . ASN A 1 90 ? -32.97410 28.14405 -13.17398 1.000 11.62459 391 ASN A O 1
ATOM 709 N N . PRO A 1 91 ? -35.04461 28.77874 -12.60882 1.000 11.23112 392 PRO A N 1
ATOM 710 C CA . PRO A 1 91 ? -35.10970 29.77474 -13.68024 1.000 12.04943 392 PRO A CA 1
ATOM 711 C C . PRO A 1 91 ? -34.02826 30.82322 -13.49471 1.000 12.33319 392 PRO A C 1
ATOM 712 O O . PRO A 1 91 ? -33.70343 31.19245 -12.36191 1.000 11.26047 392 PRO A O 1
ATOM 716 N N . PRO A 1 92 ? -33.45525 31.33723 -14.58396 1.000 12.12967 393 PRO A N 1
ATOM 717 C CA . PRO A 1 92 ? -32.30173 32.24498 -14.44655 1.000 12.88029 393 PRO A CA 1
ATOM 718 C C . PRO A 1 92 ? -32.57991 33.51871 -13.65934 1.000 12.77614 393 PRO A C 1
ATOM 719 O O . PRO A 1 92 ? -31.65638 34.04689 -13.02534 1.000 15.02441 393 PRO A O 1
ATOM 723 N N . ASP A 1 93 ? -33.80580 34.03292 -13.67848 1.000 13.58180 394 ASP A N 1
ATOM 724 C CA . ASP A 1 93 ? -34.14617 35.23794 -12.93034 1.000 13.53940 394 ASP A CA 1
ATOM 725 C C . ASP A 1 93 ? -34.69649 34.94001 -11.55344 1.000 14.38340 394 ASP A C 1
ATOM 726 O O . ASP A 1 93 ? -35.20184 35.84900 -10.89189 1.000 14.84593 394 ASP A O 1
ATOM 731 N N . HIS A 1 94 ? -34.61056 33.69637 -11.10072 1.000 11.97295 395 HIS A N 1
ATOM 732 C CA . HIS A 1 94 ? -35.17111 33.34307 -9.80591 1.000 12.27520 395 HIS A CA 1
ATOM 733 C C . HIS A 1 94 ? -34.38573 33.98337 -8.66192 1.000 11.96572 395 HIS A C 1
ATOM 734 O O . HIS A 1 94 ? -33.15879 34.12735 -8.72202 1.000 11.89142 395 HIS A O 1
ATOM 741 N N . GLU A 1 95 ? -35.11022 34.31761 -7.58522 1.000 12.87060 396 GLU A N 1
ATOM 742 C CA . GLU A 1 95 ? -34.48972 34.88294 -6.38506 1.000 13.24893 396 GLU A CA 1
ATOM 743 C C . GLU A 1 95 ? -33.36990 33.99932 -5.86143 1.000 13.09935 396 GLU A C 1
ATOM 744 O O . GLU A 1 95 ? -32.33736 34.49588 -5.40040 1.000 14.25958 396 GLU A O 1
ATOM 750 N N . VAL A 1 96 ? -33.55898 32.68010 -5.91150 1.000 12.04976 397 VAL A N 1
ATOM 751 C CA . VAL A 1 96 ? -32.55825 31.78329 -5.34844 1.000 11.90381 397 VAL A CA 1
ATOM 752 C C . VAL A 1 96 ? -31.28869 31.75339 -6.19589 1.000 11.36110 397 VAL A C 1
ATOM 753 O O . VAL A 1 96 ? -30.18827 31.54893 -5.66591 1.000 11.31596 397 VAL A O 1
ATOM 757 N N . VAL A 1 97 ? -31.40230 31.98322 -7.50637 1.000 10.80119 398 VAL A N 1
ATOM 758 C CA . VAL A 1 97 ? -30.20136 32.09838 -8.32554 1.000 1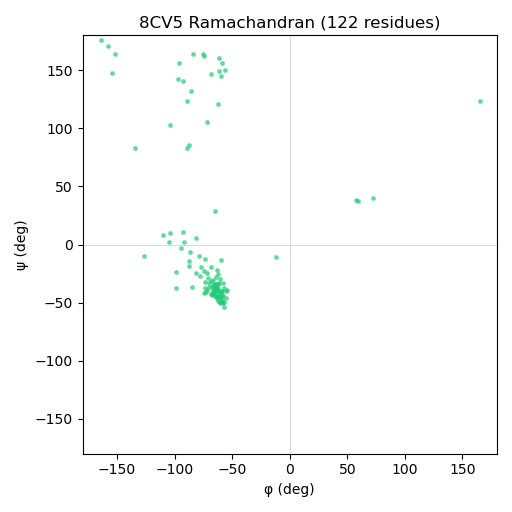0.68832 398 VAL A CA 1
ATOM 759 C C . VAL A 1 97 ? -29.41431 33.35264 -7.95132 1.000 11.57087 398 VAL A C 1
ATOM 760 O O . VAL A 1 97 ? -28.17538 33.33150 -7.89175 1.000 10.92876 398 VAL A O 1
ATOM 764 N N . ALA A 1 98 ? -30.11717 34.45668 -7.68300 1.000 11.10724 399 ALA A N 1
ATOM 765 C CA . ALA A 1 98 ? -29.43215 35.66539 -7.23643 1.000 11.83877 399 ALA A CA 1
ATOM 766 C C . ALA A 1 98 ? -28.74444 35.43722 -5.90048 1.000 12.38977 399 ALA A C 1
ATOM 767 O O . ALA A 1 98 ? -27.62688 35.91921 -5.67658 1.000 12.16459 399 ALA A O 1
ATOM 769 N N . MET A 1 99 ? -29.38313 34.68262 -5.00919 1.000 11.73142 400 MET A N 1
ATOM 770 C CA . MET A 1 99 ? -28.74736 34.39009 -3.73000 1.000 11.15536 400 MET A CA 1
ATOM 771 C C . MET A 1 99 ? -27.51506 33.51924 -3.91421 1.000 11.94708 400 MET A C 1
ATOM 772 O O . MET A 1 99 ? -26.47242 33.75957 -3.28815 1.000 11.87708 400 MET A O 1
ATOM 777 N N . ALA A 1 100 ? -27.61812 32.50579 -4.77239 1.000 10.28937 401 ALA A N 1
ATOM 778 C CA . ALA A 1 100 ? -26.46170 31.67807 -5.09184 1.000 10.61121 401 ALA A CA 1
ATOM 779 C C . ALA A 1 100 ? -25.29745 32.52406 -5.58472 1.000 12.18798 401 ALA A C 1
ATOM 780 O O . ALA A 1 100 ? -24.16057 32.33161 -5.15107 1.000 11.57918 401 ALA A O 1
ATOM 782 N N . ARG A 1 101 ? -25.55562 33.47521 -6.49220 1.000 10.69178 402 ARG A N 1
ATOM 783 C CA . ARG A 1 101 ? -24.46273 34.28840 -7.01768 1.000 12.56028 402 ARG A CA 1
ATOM 784 C C . ARG A 1 101 ? -23.82853 35.12833 -5.92179 1.000 12.20180 402 ARG A C 1
ATOM 785 O O . ARG A 1 101 ? -22.60135 35.27858 -5.87724 1.000 12.42602 402 ARG A O 1
ATOM 793 N N . LYS A 1 102 ? -24.64452 35.65777 -5.00939 1.000 12.17205 403 LYS A N 1
ATOM 794 C CA . LYS A 1 102 ? -24.10083 36.46641 -3.92617 1.000 12.68277 403 LYS A CA 1
ATOM 795 C C . LYS A 1 102 ? -23.22377 35.62548 -3.01234 1.000 12.22759 403 LYS A C 1
ATOM 796 O O . LYS A 1 102 ? -22.12328 36.04927 -2.63477 1.000 12.34397 403 LYS A O 1
ATOM 802 N N . LEU A 1 103 ? -23.67963 34.42282 -2.65670 1.000 11.17096 404 LEU A N 1
ATOM 803 C CA . LEU A 1 103 ? -22.85927 33.57670 -1.79980 1.000 11.02869 404 LEU A CA 1
ATOM 804 C C . LEU A 1 103 ? -21.64138 33.06030 -2.54717 1.000 12.22654 404 LEU A C 1
ATOM 805 O O . LEU A 1 103 ? -20.55369 32.95711 -1.97055 1.000 12.02918 404 LEU A O 1
ATOM 810 N N . GLN A 1 104 ? -21.79149 32.75097 -3.83478 1.000 11.40107 405 GLN A N 1
ATOM 811 C CA . GLN A 1 104 ? -20.62966 32.29955 -4.58791 1.000 10.39056 405 GLN A CA 1
ATOM 812 C C . GLN A 1 104 ? -19.57266 33.39113 -4.70060 1.000 11.59553 405 GLN A C 1
ATOM 813 O O . GLN A 1 104 ? -18.37325 33.09552 -4.67029 1.000 12.17636 405 GLN A O 1
ATOM 819 N N . ASP A 1 105 ? -19.99011 34.65706 -4.82969 1.000 11.46931 406 ASP A N 1
ATOM 820 C CA . ASP A 1 105 ? -19.02169 35.75558 -4.82204 1.000 13.30625 406 ASP A CA 1
ATOM 821 C C . ASP A 1 105 ? -18.20784 35.73908 -3.53272 1.000 14.15801 406 ASP A C 1
ATOM 822 O O . ASP A 1 105 ? -16.98072 35.89412 -3.55195 1.000 14.78081 406 ASP A O 1
ATOM 827 N N . VAL A 1 106 ? -18.87758 35.54507 -2.39801 1.000 13.52485 407 VAL A N 1
ATOM 828 C CA . VAL A 1 106 ? -18.16378 35.44482 -1.12447 1.000 13.09555 407 VAL A CA 1
ATOM 829 C C . VAL A 1 106 ? -17.16149 34.30033 -1.17131 1.000 13.81458 407 VAL A C 1
ATOM 830 O O . VAL A 1 106 ? -15.98080 34.45910 -0.81401 1.000 14.77717 407 VAL A O 1
ATOM 834 N N . PHE A 1 107 ? -17.62054 33.12542 -1.61332 1.000 11.75950 408 PHE A N 1
ATOM 835 C CA . PHE A 1 107 ? -16.76346 31.94786 -1.64086 1.000 11.86851 408 PHE A CA 1
ATOM 836 C C . PHE A 1 107 ? -15.57049 32.15118 -2.56550 1.000 11.65588 408 PHE A C 1
ATOM 837 O O . PHE A 1 107 ? -14.43252 31.83145 -2.20401 1.000 11.45190 408 PHE A O 1
ATOM 845 N N . GLU A 1 108 ? -15.81547 32.63128 -3.78861 1.000 11.48684 409 GLU A N 1
ATOM 846 C CA . GLU A 1 108 ? -14.71982 32.70611 -4.75473 1.000 10.60104 409 GLU A CA 1
ATOM 847 C C . GLU A 1 108 ? -13.66628 33.71000 -4.32007 1.000 11.48558 409 GLU A C 1
ATOM 848 O O . GLU A 1 108 ? -12.46989 33.47813 -4.51585 1.000 11.75447 409 GLU A O 1
ATOM 854 N N . MET A 1 109 ? -14.09065 34.82974 -3.73608 1.000 11.51213 410 MET A N 1
ATOM 855 C CA . MET A 1 109 ? -13.13551 35.78282 -3.18838 1.000 12.57807 410 MET A CA 1
ATOM 856 C C . MET A 1 109 ? -12.29449 35.14986 -2.08912 1.000 12.91562 410 MET A C 1
ATOM 857 O O . MET A 1 109 ? -11.06296 35.23468 -2.11470 1.000 13.32233 410 MET A O 1
ATOM 862 N N . ARG A 1 110 ? -12.94116 34.49590 -1.12045 1.000 12.80719 411 ARG A N 1
ATOM 863 C CA . ARG A 1 110 ? -12.18391 33.89536 -0.02356 1.000 13.78784 411 ARG A CA 1
ATOM 864 C C . ARG A 1 110 ? -11.29474 32.76668 -0.51840 1.000 12.61313 411 ARG A C 1
ATOM 865 O O . ARG A 1 110 ? -10.14299 32.64321 -0.08874 1.000 14.42875 411 ARG A O 1
ATOM 873 N N . PHE A 1 111 ? -11.81111 31.92183 -1.41196 1.000 11.75671 412 PHE A N 1
ATOM 874 C CA . PHE A 1 111 ? -11.02384 30.78346 -1.86095 1.000 11.99396 412 PHE A CA 1
ATOM 875 C C . PHE A 1 111 ? -9.82110 31.23959 -2.67411 1.000 14.15802 412 PHE A C 1
ATOM 876 O O . PHE A 1 111 ? -8.73430 30.65639 -2.57530 1.000 14.52017 412 PHE A O 1
ATOM 884 N N . ALA A 1 112 ? -9.99467 32.29143 -3.46910 1.000 12.10970 413 ALA A N 1
ATOM 885 C CA . ALA A 1 112 ? -8.88276 32.81656 -4.25012 1.000 12.36400 413 ALA A CA 1
ATOM 886 C C . ALA A 1 112 ? -7.79995 33.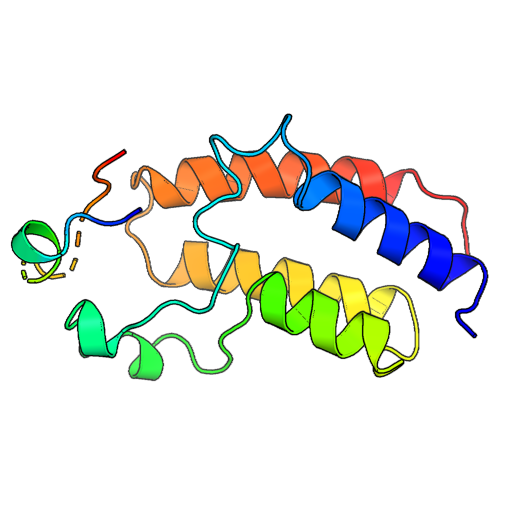39616 -3.35740 1.000 13.56379 413 ALA A C 1
ATOM 887 O O . ALA A 1 112 ? -6.61026 33.31100 -3.68900 1.000 13.82938 413 ALA A O 1
ATOM 889 N N . LYS A 1 113 ? -8.18755 33.98595 -2.23017 1.000 13.32860 414 LYS A N 1
ATOM 890 C CA . LYS A 1 113 ? -7.27926 34.81449 -1.45024 1.000 13.98514 414 LYS A CA 1
ATOM 891 C C . LYS A 1 113 ? -6.59014 34.06505 -0.33232 1.000 17.28644 414 LYS A C 1
ATOM 892 O O . LYS A 1 113 ? -5.73191 34.64781 0.33939 1.000 18.24929 414 LYS A O 1
ATOM 898 N N . MET A 1 114 ? -6.90828 32.80418 -0.12595 1.000 16.72034 415 MET A N 1
ATOM 899 C CA . MET A 1 114 ? -6.24684 32.12949 0.97080 1.000 21.91344 415 MET A CA 1
ATOM 900 C C . MET A 1 114 ? -4.80021 31.81557 0.57710 1.000 22.79479 415 MET A C 1
ATOM 901 O O . MET A 1 114 ? -4.43897 31.87269 -0.60380 1.000 23.38409 415 MET A O 1
ATOM 906 N N . PRO A 1 115 ? -3.94075 31.53394 1.55571 1.000 26.66559 416 PRO A N 1
ATOM 907 C CA . PRO A 1 115 ? -2.53697 31.23513 1.24646 1.000 28.22023 416 PRO A CA 1
ATOM 908 C C . PRO A 1 115 ? -2.40674 30.04166 0.30683 1.000 32.16934 416 PRO A C 1
ATOM 909 O O . PRO A 1 115 ? -3.28964 29.18348 0.22918 1.000 34.24801 416 PRO A O 1
ATOM 913 N N . ASP A 1 116 ? -1.28520 29.99288 -0.41500 1.000 37.19335 417 ASP A N 1
ATOM 914 C CA . ASP A 1 116 ? -1.11085 28.96844 -1.43783 1.000 38.50391 417 ASP A CA 1
ATOM 915 C C . ASP A 1 116 ? -0.80590 27.59310 -0.84353 1.000 43.38303 417 ASP A C 1
ATOM 916 O O . ASP A 1 116 ? -0.43720 27.44397 0.32578 1.000 44.44205 417 ASP A O 1
ATOM 921 N N . GLU A 1 117 ? -0.97408 26.58546 -1.70046 1.000 42.54298 418 GLU A N 1
ATOM 922 C CA . GLU A 1 117 ? -0.56838 25.18568 -1.51015 1.000 48.55579 418 GLU A CA 1
ATOM 923 C C . GLU A 1 117 ? -1.50483 24.38482 -0.61096 1.000 45.80649 418 GLU A C 1
ATOM 924 O O . GLU A 1 117 ? -2.33996 23.62520 -1.10704 1.000 47.28625 418 GLU A O 1
ATOM 930 N N . TRP B 2 1 ? -37.02015 30.50925 4.13406 1.000 15.71304 1 TRP B N 1
ATOM 931 C CA . TRP B 2 1 ? -37.47902 29.13535 3.93928 1.000 14.64142 1 TRP B CA 1
ATOM 932 C C . TRP B 2 1 ? -38.46804 29.19148 2.77807 1.000 14.36844 1 TRP B C 1
ATOM 933 O O . TRP B 2 1 ? -38.82377 30.28199 2.32951 1.000 13.76174 1 TRP B O 1
ATOM 944 N N . TYR B 2 2 ? -38.90099 28.03969 2.28585 1.000 14.02820 2 TYR B N 1
ATOM 945 C CA . TYR B 2 2 ? -39.82310 28.01165 1.15620 1.000 13.88292 2 TYR B CA 1
ATOM 946 C C . TYR B 2 2 ? -41.27276 27.97308 1.61143 1.000 14.12654 2 TYR B C 1
ATOM 947 O O . TYR B 2 2 ? -41.62315 27.29447 2.58780 1.000 15.96006 2 TYR B O 1
ATOM 956 N N . ASP B 2 3 ? -42.11203 28.70821 0.88768 1.000 14.22390 3 ASP B N 1
ATOM 957 C CA . ASP B 2 3 ? -43.55978 28.60384 1.02175 1.000 14.49112 3 ASP B CA 1
ATOM 958 C C . ASP B 2 3 ? -43.97317 27.27623 0.41155 1.000 14.13476 3 ASP B C 1
ATOM 959 O O . ASP B 2 3 ? -43.95941 27.10588 -0.81078 1.000 13.50355 3 ASP B O 1
ATOM 964 N N . VAL B 2 4 ? -44.30525 26.31453 1.27324 1.000 13.59759 4 VAL B N 1
ATOM 965 C CA . VAL B 2 4 ? -44.59152 24.95916 0.81583 1.000 14.19086 4 VAL B CA 1
ATOM 966 C C . VAL B 2 4 ? -45.81776 24.94853 -0.09247 1.000 14.53128 4 VAL B C 1
ATOM 967 O O . VAL B 2 4 ? -45.80331 24.35465 -1.17962 1.000 14.72243 4 VAL B O 1
ATOM 971 N N . PHE B 2 5 ? -46.88619 25.63340 0.32891 1.000 14.72001 5 PHE B N 1
ATOM 972 C CA . PHE B 2 5 ? -48.12268 25.64358 -0.44720 1.000 15.40199 5 PHE B CA 1
ATOM 973 C C . PHE B 2 5 ? -47.88057 26.18081 -1.84959 1.000 14.44336 5 PHE B C 1
ATOM 974 O O . PHE B 2 5 ? -48.29224 25.57044 -2.84111 1.000 14.00568 5 PHE B O 1
ATOM 982 N N . LEU B 2 6 ? -47.22949 27.34093 -1.94985 1.000 14.43474 6 LEU B N 1
ATOM 983 C CA . LEU B 2 6 ? -47.05478 27.95922 -3.25969 1.000 13.50647 6 LEU B CA 1
ATOM 984 C C . LEU B 2 6 ? -46.01146 27.23882 -4.09964 1.000 13.01159 6 LEU B C 1
ATOM 985 O O . LEU B 2 6 ? -46.14065 27.20365 -5.32900 1.000 12.67288 6 LEU B O 1
ATOM 990 N N . THR B 2 7 ? -44.98222 26.66472 -3.46824 1.000 11.90432 7 THR B N 1
ATOM 991 C CA . THR B 2 7 ? -44.01303 25.86860 -4.21641 1.000 11.56423 7 THR B CA 1
ATOM 992 C C . THR B 2 7 ? -44.68484 24.66258 -4.85560 1.000 11.89506 7 THR B C 1
ATOM 993 O O . THR B 2 7 ? -44.47013 24.37888 -6.03915 1.000 11.79605 7 THR B O 1
ATOM 997 N N . ARG B 2 8 ? -45.52047 23.95655 -4.09819 1.000 12.32926 8 ARG B N 1
ATOM 998 C CA . ARG B 2 8 ? -46.26165 22.81753 -4.63890 1.000 12.61294 8 ARG B CA 1
ATOM 999 C C . ARG B 2 8 ? -47.24417 23.26115 -5.71859 1.000 13.80633 8 ARG B C 1
ATOM 1000 O O . ARG B 2 8 ? -47.45201 22.55841 -6.70802 1.000 17.05910 8 ARG B O 1
ATOM 1020 N N . TYR B 2 10 ? -47.07713 25.88502 -7.83092 1.000 12.55514 10 TYR B N 1
ATOM 1021 C CA . TYR B 2 10 ? -46.50046 26.36990 -9.09060 1.000 11.95130 10 TYR B CA 1
ATOM 1022 C C . TYR B 2 10 ? -45.39115 25.51591 -9.67448 1.000 13.13866 10 TYR B C 1
ATOM 1023 O O . TYR B 2 10 ? -44.97199 25.74601 -10.80630 1.000 13.18212 10 TYR B O 1
ATOM 1032 N N . GLY B 2 11 ? -44.89786 24.54854 -8.91084 1.000 12.51459 11 GLY B N 1
ATOM 1033 C CA . GLY B 2 11 ? -43.87830 23.65244 -9.41989 1.000 12.59645 11 GLY B CA 1
ATOM 1034 C C . GLY B 2 11 ? -42.51483 24.29672 -9.56381 1.000 13.12105 11 GLY B C 1
ATOM 1035 O O . GLY B 2 11 ? -41.68388 23.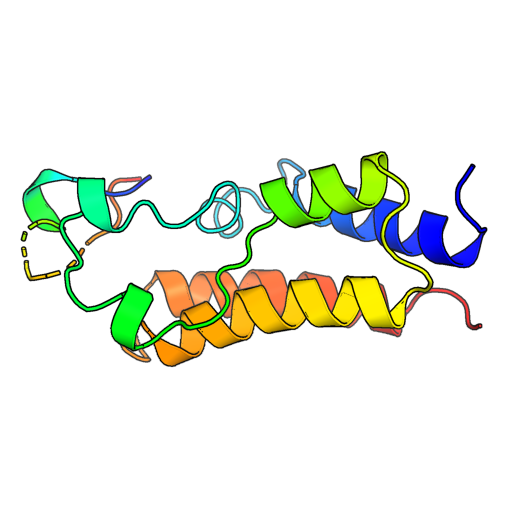82662 -10.33526 1.000 13.67762 11 GLY B O 1
ATOM 1060 N N . LYS B 2 14 ? -40.70392 28.74488 -4.21674 1.000 12.75328 14 LYS B N 1
ATOM 1061 C CA . LYS B 2 14 ? -41.30849 30.01901 -3.82168 1.000 13.33588 14 LYS B CA 1
ATOM 1062 C C . LYS B 2 14 ? -40.80430 30.37645 -2.44196 1.000 14.93380 14 LYS B C 1
ATOM 1063 O O . LYS B 2 14 ? -40.95750 29.59479 -1.50543 1.000 15.71303 14 LYS B O 1
ATOM 1069 N N . VAL B 2 15 ? -40.20628 31.55452 -2.31600 1.000 14.74670 15 VAL B N 1
ATOM 1070 C CA . VAL B 2 15 ? -39.55683 31.97005 -1.07601 1.000 14.68476 15 VAL B CA 1
ATOM 1071 C C . VAL B 2 15 ? -40.59377 32.59642 -0.15110 1.000 17.55500 15 VAL B C 1
ATOM 1072 O O . VAL B 2 15 ? -41.37663 33.45654 -0.57426 1.000 18.93429 15 VAL B O 1
ATOM 1076 N N . ALA B 2 16 ? -40.59536 32.17856 1.12192 1.000 16.42168 16 ALA B N 1
ATOM 1077 C CA . ALA B 2 16 ? -41.53473 32.68130 2.12066 1.000 19.07048 16 ALA B CA 1
ATOM 1078 C C . ALA B 2 16 ? -40.95543 33.77024 3.01031 1.000 20.47169 16 ALA B C 1
ATOM 1079 O O . ALA B 2 16 ? -41.71950 34.57132 3.56194 1.000 23.59033 16 ALA B O 1
ATOM 1081 N N . CYS B 2 17 ? -39.63746 33.82411 3.16225 1.000 18.33346 17 CYS B N 1
ATOM 1082 C CA . CYS B 2 17 ? -39.01082 34.70384 4.14557 1.000 20.30236 17 CYS B CA 1
ATOM 1083 C C . CYS B 2 17 ? -38.47184 35.98176 3.51977 1.000 23.18561 17 CYS B C 1
ATOM 1084 O O . CYS B 2 17 ? -37.94992 36.85198 4.22542 1.000 28.92753 17 CYS B O 1
#

Sequence (126 aa):
KLSEHLRYCDSILREMLSKKHAAYAWPFYKPVDAEALELHDYHDIIKHPMDLSTVKRKMDGREYPDAQGFAADVRLMFSNCYKYNPPDHEVVAMARKLQDVFEMRFAKMPDEWYDVFLTRYGKVAC